Protein AF-A0A821YC71-F1 (afdb_monomer_lite)

Structure (mmCIF, N/CA/C/O backbone):
data_AF-A0A821YC71-F1
#
_entry.id   AF-A0A821YC71-F1
#
loop_
_atom_site.group_PDB
_atom_site.id
_atom_site.type_symbol
_atom_site.label_atom_id
_atom_site.label_alt_id
_atom_site.label_comp_id
_atom_site.label_asym_id
_atom_site.label_entity_id
_atom_site.label_seq_id
_atom_site.pdbx_PDB_ins_code
_atom_site.Cartn_x
_atom_site.Cartn_y
_atom_site.Cartn_z
_atom_site.occupancy
_atom_site.B_iso_or_equiv
_atom_site.auth_seq_id
_atom_site.auth_comp_id
_atom_site.auth_asym_id
_atom_site.auth_atom_id
_atom_site.pdbx_PDB_model_num
ATOM 1 N N . GLN A 1 1 ? -3.189 2.441 5.861 1.00 91.25 1 GLN A N 1
ATOM 2 C CA . GLN A 1 1 ? -1.782 2.246 6.299 1.00 91.25 1 GLN A CA 1
ATOM 3 C C . GLN A 1 1 ? -1.135 1.164 5.434 1.00 91.25 1 GLN A C 1
ATOM 5 O O . GLN A 1 1 ? -1.884 0.396 4.840 1.00 91.25 1 GLN A O 1
ATOM 10 N N . THR A 1 2 ? 0.200 1.074 5.348 1.00 90.56 2 THR A N 1
ATOM 11 C CA . THR A 1 2 ? 0.881 -0.072 4.705 1.00 90.56 2 THR A CA 1
ATOM 12 C C . THR A 1 2 ? 2.008 -0.628 5.571 1.00 90.56 2 THR A C 1
ATOM 14 O O . THR A 1 2 ? 2.709 0.125 6.247 1.00 90.56 2 THR A O 1
ATOM 17 N N . TRP A 1 3 ? 2.156 -1.948 5.558 1.00 89.94 3 TRP A N 1
ATOM 18 C CA . TRP A 1 3 ? 3.149 -2.701 6.315 1.00 89.94 3 TRP A CA 1
ATOM 19 C C . TRP A 1 3 ? 3.635 -3.882 5.488 1.00 89.94 3 TRP A C 1
ATOM 21 O O . TRP A 1 3 ? 2.950 -4.332 4.582 1.00 89.94 3 TRP A O 1
ATOM 31 N N . LYS A 1 4 ? 4.788 -4.452 5.844 1.00 86.62 4 LYS A N 1
ATOM 32 C CA . LYS A 1 4 ? 5.323 -5.615 5.125 1.00 86.62 4 LYS A CA 1
ATOM 33 C C . LYS A 1 4 ? 4.329 -6.786 5.070 1.00 86.62 4 LYS A C 1
ATOM 35 O O . LYS A 1 4 ? 4.202 -7.452 4.052 1.00 86.62 4 LYS A O 1
ATOM 40 N N . ASN A 1 5 ? 3.623 -7.043 6.169 1.00 87.88 5 ASN A N 1
ATOM 41 C CA . ASN A 1 5 ? 2.591 -8.072 6.281 1.00 87.88 5 ASN A CA 1
ATOM 42 C C . ASN A 1 5 ? 1.537 -7.657 7.325 1.00 87.88 5 ASN A C 1
ATOM 44 O O . ASN A 1 5 ? 1.657 -6.603 7.950 1.00 87.88 5 ASN A O 1
ATOM 48 N N . LYS A 1 6 ? 0.505 -8.488 7.523 1.00 88.31 6 LYS A N 1
ATOM 49 C CA . LYS A 1 6 ? -0.555 -8.235 8.517 1.00 88.31 6 LYS A CA 1
ATOM 50 C C . LYS A 1 6 ? -0.110 -8.496 9.968 1.00 88.31 6 LYS A C 1
ATOM 52 O O . LYS A 1 6 ? -0.843 -8.166 10.896 1.00 88.31 6 LYS A O 1
ATOM 57 N N . THR A 1 7 ? 1.068 -9.081 10.188 1.00 89.56 7 THR A N 1
ATOM 58 C CA . THR A 1 7 ? 1.571 -9.428 11.524 1.00 89.56 7 THR A CA 1
ATOM 59 C C . THR A 1 7 ? 2.323 -8.246 12.124 1.00 89.56 7 THR A C 1
ATOM 61 O O . THR A 1 7 ? 3.543 -8.116 12.009 1.00 89.56 7 THR A O 1
ATOM 64 N N . LEU A 1 8 ? 1.575 -7.369 12.784 1.00 87.12 8 LEU A N 1
ATOM 65 C CA . LEU A 1 8 ? 2.115 -6.187 13.446 1.00 87.12 8 LEU A CA 1
ATOM 66 C C . LEU A 1 8 ? 2.750 -6.537 14.798 1.00 87.12 8 LEU A C 1
ATOM 68 O O . LEU A 1 8 ? 2.249 -7.375 15.548 1.00 87.12 8 LEU A O 1
ATOM 72 N N . ARG A 1 9 ? 3.833 -5.841 15.163 1.00 90.00 9 ARG A N 1
ATOM 73 C CA . ARG A 1 9 ? 4.336 -5.857 16.547 1.00 90.00 9 ARG A CA 1
ATOM 74 C C . ARG A 1 9 ? 3.318 -5.170 17.456 1.00 90.00 9 ARG A C 1
ATOM 76 O O . ARG A 1 9 ? 2.645 -4.240 17.022 1.00 90.00 9 ARG A O 1
ATOM 83 N N . GLN A 1 10 ? 3.280 -5.538 18.737 1.00 90.31 10 GLN A N 1
ATOM 84 C CA . GLN A 1 10 ? 2.296 -5.026 19.705 1.00 90.31 10 GLN A CA 1
ATOM 85 C C . GLN A 1 10 ? 2.124 -3.496 19.668 1.00 90.31 10 GLN A C 1
ATOM 87 O O . GLN A 1 10 ? 1.004 -2.996 19.623 1.00 90.31 10 GLN A O 1
ATOM 92 N N . ARG A 1 11 ? 3.230 -2.742 19.611 1.00 89.75 11 ARG A N 1
ATOM 93 C CA . ARG A 1 11 ? 3.187 -1.273 19.530 1.00 89.75 11 ARG A CA 1
ATOM 94 C C . ARG A 1 11 ? 2.554 -0.758 18.230 1.00 89.75 11 ARG A C 1
ATOM 96 O O . ARG A 1 11 ? 1.788 0.193 18.268 1.00 89.75 11 ARG A O 1
ATOM 103 N N . GLN A 1 12 ? 2.850 -1.396 17.098 1.00 88.81 12 GLN A N 1
ATOM 104 C CA . GLN A 1 12 ? 2.297 -1.035 15.786 1.00 88.81 12 GLN A CA 1
ATOM 105 C C . GLN A 1 12 ? 0.802 -1.362 15.713 1.00 88.81 12 GLN A C 1
ATOM 107 O O . GLN A 1 12 ? 0.021 -0.562 15.207 1.00 88.81 12 GLN A O 1
ATOM 112 N N . ALA A 1 13 ? 0.408 -2.509 16.276 1.00 90.12 13 ALA A N 1
ATOM 113 C CA . ALA A 1 13 ? -0.990 -2.898 16.401 1.00 90.12 13 ALA A CA 1
ATOM 114 C C . ALA A 1 13 ? -1.774 -1.891 17.253 1.00 90.12 13 ALA A C 1
ATOM 116 O O . ALA A 1 13 ? -2.846 -1.460 16.845 1.00 90.12 13 ALA A O 1
ATOM 117 N N . SER A 1 14 ? -1.211 -1.449 18.384 1.00 91.25 14 SER A N 1
ATOM 118 C CA . SER A 1 14 ? -1.828 -0.421 19.230 1.00 91.25 14 SER A CA 1
ATOM 119 C C . SER A 1 14 ? -2.078 0.884 18.471 1.00 91.25 14 SER A C 1
ATOM 121 O O . SER A 1 14 ? -3.164 1.439 18.583 1.00 91.25 14 SER A O 1
ATOM 123 N N . TRP A 1 15 ? -1.125 1.356 17.665 1.00 90.44 15 TRP A N 1
ATOM 124 C CA . TRP A 1 15 ? -1.322 2.567 16.860 1.00 90.44 15 TRP A CA 1
ATOM 125 C C . TRP A 1 15 ? -2.373 2.377 15.768 1.00 90.44 15 TRP A C 1
ATOM 127 O O . TRP A 1 15 ? -3.283 3.191 15.632 1.00 90.44 15 TRP A O 1
ATOM 137 N N . SER A 1 16 ? -2.321 1.252 15.055 1.00 90.94 16 SER A N 1
ATOM 138 C CA . SER A 1 16 ? -3.322 0.912 14.037 1.00 90.94 16 SER A CA 1
ATOM 139 C C . SER A 1 16 ? -4.736 0.862 14.631 1.00 90.94 16 SER A C 1
ATOM 141 O O . SER A 1 16 ? -5.684 1.365 14.027 1.00 90.94 16 SER A O 1
ATOM 143 N N . GLN A 1 17 ? -4.870 0.325 15.849 1.00 91.56 17 GLN A N 1
ATOM 144 C CA . GLN A 1 17 ? -6.143 0.252 16.558 1.00 91.56 17 GLN A CA 1
ATOM 145 C C . GLN A 1 17 ? -6.679 1.639 16.929 1.00 91.56 17 GLN A C 1
ATOM 147 O O . GLN A 1 17 ? -7.863 1.889 16.732 1.00 91.56 17 GLN A O 1
ATOM 152 N N . THR A 1 18 ? -5.822 2.577 17.357 1.00 93.25 18 THR A N 1
ATOM 153 C CA . THR A 1 18 ? -6.282 3.939 17.699 1.00 93.25 18 THR A CA 1
ATOM 154 C C . THR A 1 18 ? -6.971 4.651 16.534 1.00 93.25 18 THR A C 1
ATOM 156 O O . THR A 1 18 ? -7.932 5.383 16.754 1.00 93.25 18 THR A O 1
ATOM 159 N N . TRP A 1 19 ? -6.547 4.393 15.293 1.00 91.94 19 TRP A N 1
ATOM 160 C CA . TRP A 1 19 ? -7.225 4.922 14.107 1.00 91.94 19 TRP A CA 1
ATOM 161 C C . TRP A 1 19 ? -8.599 4.292 13.895 1.00 91.94 19 TRP A C 1
ATOM 163 O O . TRP A 1 19 ? -9.555 5.001 13.590 1.00 91.94 19 TRP A O 1
ATOM 173 N N . CYS A 1 20 ? -8.710 2.975 14.072 1.00 90.75 20 CYS A N 1
ATOM 174 C CA . CYS A 1 20 ? -9.987 2.275 13.946 1.00 90.75 20 CYS A CA 1
ATOM 175 C C . CYS A 1 20 ? -10.992 2.757 15.003 1.00 90.75 20 CYS A C 1
ATOM 177 O O . CYS A 1 20 ? -12.160 2.970 14.689 1.00 90.75 20 CYS A O 1
ATOM 179 N N . ASP A 1 21 ? -10.519 2.988 16.230 1.00 93.81 21 ASP A N 1
ATOM 180 C CA . ASP A 1 21 ? -11.350 3.427 17.352 1.00 93.81 21 ASP A CA 1
ATOM 181 C C . ASP A 1 21 ? -11.817 4.884 17.200 1.00 93.81 21 ASP A C 1
ATOM 183 O O . ASP A 1 21 ? -12.937 5.221 17.579 1.00 93.81 21 ASP A O 1
ATOM 187 N N . GLN A 1 22 ? -10.976 5.763 16.644 1.00 94.00 22 GLN A N 1
ATOM 188 C CA . GLN A 1 22 ? -11.308 7.182 16.457 1.00 94.00 22 GLN A CA 1
ATOM 189 C C . GLN A 1 22 ? -12.190 7.439 15.230 1.00 94.00 22 GLN A C 1
ATOM 191 O O . GLN A 1 22 ? -13.021 8.346 15.246 1.00 94.00 22 GLN A O 1
ATOM 196 N N . TYR A 1 23 ? -12.018 6.655 14.166 1.00 91.88 23 TYR A N 1
ATOM 197 C CA . TYR A 1 23 ? -12.679 6.868 12.879 1.00 91.88 23 TYR A CA 1
ATOM 198 C C . TYR A 1 23 ? -13.634 5.715 12.558 1.00 91.88 23 TYR A C 1
ATOM 200 O O . TYR A 1 23 ? -13.552 5.094 11.502 1.00 91.88 23 TYR A O 1
ATOM 208 N N . THR A 1 24 ? -14.582 5.447 13.458 1.00 92.00 24 THR A N 1
ATOM 209 C CA . THR A 1 24 ? -15.494 4.287 13.384 1.00 92.00 24 THR A CA 1
ATOM 210 C C . THR A 1 24 ? -16.379 4.244 12.135 1.00 92.00 24 THR A C 1
ATOM 212 O O . THR A 1 24 ? -16.790 3.169 11.710 1.00 92.00 24 THR A O 1
ATOM 215 N N . ASN A 1 25 ? -16.647 5.397 11.51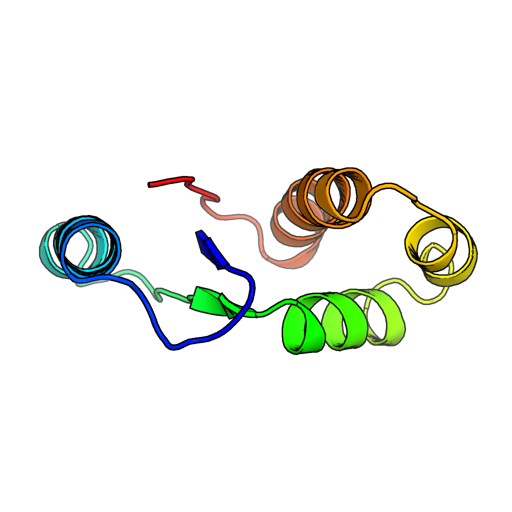6 1.00 94.62 25 ASN A N 1
ATOM 216 C CA . ASN A 1 25 ? -17.422 5.498 10.273 1.00 94.62 25 ASN A CA 1
ATOM 217 C C . ASN A 1 25 ? -16.560 5.418 9.000 1.00 94.62 25 ASN A C 1
ATOM 219 O O . ASN A 1 25 ? -17.071 5.623 7.899 1.00 94.62 25 ASN A O 1
ATOM 223 N N . TRP A 1 26 ? -15.254 5.173 9.127 1.00 93.25 26 TRP A N 1
ATOM 224 C CA . TRP A 1 26 ? -14.333 5.072 8.000 1.00 93.25 26 TRP A CA 1
ATOM 225 C C . TRP A 1 26 ? -14.007 3.615 7.691 1.00 93.25 26 TRP A C 1
ATOM 227 O O . TRP A 1 26 ? -13.865 2.778 8.579 1.00 93.25 26 TRP A O 1
ATOM 237 N N . TYR A 1 27 ? -13.812 3.320 6.408 1.00 93.19 27 TYR A N 1
ATOM 238 C CA . TYR A 1 27 ? -13.233 2.047 6.005 1.00 93.19 27 TYR A CA 1
ATOM 239 C C . TYR A 1 27 ? -11.716 2.084 6.203 1.00 93.19 27 TYR A C 1
ATOM 241 O O . TYR A 1 27 ? -10.997 2.808 5.510 1.00 93.19 27 TYR A O 1
ATOM 249 N N . TYR A 1 28 ? -11.229 1.288 7.151 1.00 94.00 28 TYR A N 1
ATOM 250 C CA . TYR A 1 28 ? -9.805 1.135 7.416 1.00 94.00 28 TYR A CA 1
ATOM 251 C C . TYR A 1 28 ? -9.213 -0.034 6.617 1.00 94.00 28 TYR A C 1
ATOM 253 O O . TYR A 1 28 ? -9.761 -1.135 6.596 1.00 94.00 28 TYR A O 1
ATOM 261 N N . HIS A 1 29 ? -8.051 0.193 5.995 1.00 94.31 29 HIS A N 1
ATOM 262 C CA . HIS A 1 29 ? -7.304 -0.850 5.293 1.00 94.31 29 HIS A CA 1
ATOM 263 C C . HIS A 1 29 ? -5.806 -0.829 5.641 1.00 94.31 29 HIS A C 1
ATOM 265 O O . HIS A 1 29 ? -5.125 0.206 5.555 1.00 94.31 29 HIS A O 1
ATOM 271 N N . LEU A 1 30 ? -5.296 -2.009 6.002 1.00 94.62 30 LEU A N 1
ATOM 272 C CA . LEU A 1 30 ? -3.895 -2.286 6.321 1.00 94.62 30 LEU A CA 1
ATOM 273 C C . LEU A 1 30 ? -3.225 -3.001 5.139 1.00 94.62 30 LEU A C 1
ATOM 275 O O . LEU A 1 30 ? -3.218 -4.224 5.101 1.00 94.62 30 LEU A O 1
ATOM 279 N N . TRP A 1 31 ? -2.677 -2.264 4.178 1.00 95.38 31 TRP A N 1
ATOM 280 C CA . TRP A 1 31 ? -2.091 -2.828 2.955 1.00 95.38 31 TRP A CA 1
ATOM 281 C C . TRP A 1 31 ? -0.786 -3.591 3.226 1.00 95.38 31 TRP A C 1
ATOM 283 O O . TRP A 1 31 ? 0.090 -3.059 3.910 1.00 95.38 31 TRP A O 1
ATOM 293 N N . THR A 1 32 ? -0.619 -4.789 2.665 1.00 95.12 32 THR A N 1
ATOM 294 C CA . THR A 1 32 ? 0.650 -5.540 2.666 1.00 95.12 32 THR A CA 1
ATOM 295 C C . THR A 1 32 ? 1.509 -5.244 1.438 1.00 95.12 32 THR A C 1
ATOM 297 O O . THR A 1 32 ? 1.012 -4.704 0.454 1.00 95.12 32 THR A O 1
ATOM 300 N N . ASP A 1 33 ? 2.785 -5.646 1.452 1.00 94.69 33 ASP A N 1
ATOM 301 C CA . ASP A 1 33 ? 3.651 -5.552 0.266 1.00 94.69 33 ASP A CA 1
ATOM 302 C C . ASP A 1 33 ? 3.072 -6.310 -0.944 1.00 94.69 33 ASP A C 1
ATOM 304 O O . ASP A 1 33 ? 3.114 -5.800 -2.063 1.00 94.69 33 ASP A O 1
ATOM 308 N N . ASP A 1 34 ? 2.475 -7.483 -0.720 1.00 96.06 34 ASP A N 1
ATOM 309 C CA . ASP A 1 34 ? 1.852 -8.280 -1.786 1.00 96.06 34 ASP A CA 1
ATOM 310 C C . ASP A 1 34 ? 0.568 -7.620 -2.314 1.00 96.06 34 ASP A C 1
ATOM 312 O O . ASP A 1 34 ? 0.314 -7.601 -3.519 1.00 96.06 34 ASP A O 1
ATOM 316 N N . GLU A 1 35 ? -0.239 -7.028 -1.425 1.00 97.56 35 GLU A N 1
ATOM 317 C CA . GLU A 1 35 ? -1.422 -6.260 -1.827 1.00 97.56 35 GLU A CA 1
ATOM 318 C C . GLU A 1 35 ? -1.022 -4.984 -2.585 1.00 97.56 35 GLU A C 1
ATOM 320 O O . GLU A 1 35 ? -1.683 -4.635 -3.565 1.00 97.56 35 GLU A O 1
ATOM 325 N N . ASN A 1 36 ? 0.073 -4.322 -2.185 1.00 97.31 36 ASN A N 1
ATOM 326 C CA . ASN A 1 36 ? 0.643 -3.177 -2.897 1.00 97.31 36 ASN A CA 1
ATOM 327 C C . ASN A 1 36 ? 1.027 -3.581 -4.334 1.00 97.31 36 ASN A C 1
ATOM 329 O O . ASN A 1 36 ? 0.633 -2.906 -5.285 1.00 97.31 36 ASN A O 1
ATOM 333 N N . ASP A 1 37 ? 1.771 -4.682 -4.504 1.00 97.50 37 ASP A N 1
ATOM 334 C CA . ASP A 1 37 ? 2.188 -5.176 -5.824 1.00 97.50 37 ASP A CA 1
ATOM 335 C C . ASP A 1 37 ? 0.980 -5.484 -6.715 1.00 97.50 37 ASP A C 1
ATOM 337 O O . ASP A 1 37 ? 0.874 -4.960 -7.829 1.00 97.50 37 ASP A O 1
ATOM 341 N N . LEU A 1 38 ? 0.016 -6.248 -6.190 1.00 98.25 38 LEU A N 1
ATOM 342 C CA . LEU A 1 38 ? -1.203 -6.593 -6.912 1.00 98.25 38 LEU A CA 1
ATOM 343 C C . LEU A 1 38 ? -2.005 -5.343 -7.296 1.00 98.25 38 LEU A C 1
ATOM 345 O O . LEU A 1 38 ? -2.494 -5.241 -8.426 1.00 98.25 38 LEU A O 1
ATOM 349 N N . PHE A 1 39 ? -2.135 -4.377 -6.388 1.00 98.38 39 PHE A N 1
ATOM 350 C CA . PHE A 1 39 ? -2.833 -3.124 -6.648 1.00 98.38 39 PHE A CA 1
ATOM 351 C C . PHE A 1 39 ? -2.179 -2.343 -7.790 1.00 98.38 39 PHE A C 1
ATOM 353 O O . PHE A 1 39 ? -2.869 -1.973 -8.742 1.00 98.38 39 PHE A O 1
ATOM 360 N N . VAL A 1 40 ? -0.858 -2.141 -7.762 1.00 98.44 40 VAL A N 1
ATOM 361 C CA . VAL A 1 40 ? -0.174 -1.399 -8.833 1.00 98.44 40 VAL A CA 1
ATOM 362 C C . VAL A 1 40 ? -0.234 -2.163 -10.151 1.00 98.44 40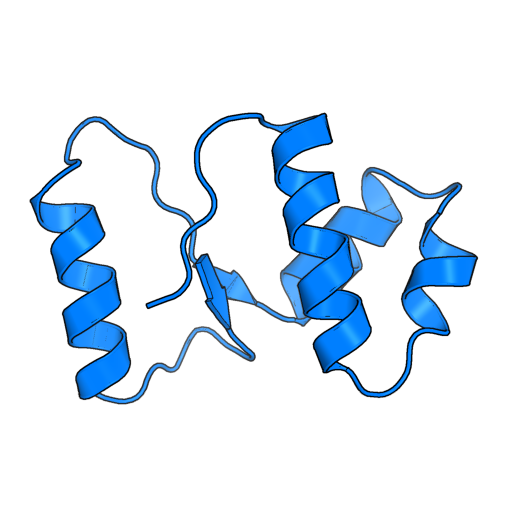 VAL A C 1
ATOM 364 O O . VAL A 1 40 ? -0.557 -1.571 -11.181 1.00 98.44 40 VAL A O 1
ATOM 367 N N . ARG A 1 41 ? -0.010 -3.481 -10.133 1.00 98.25 41 ARG A N 1
ATOM 368 C CA . ARG A 1 41 ? -0.076 -4.326 -11.331 1.00 98.25 41 ARG A CA 1
ATOM 369 C C . ARG A 1 41 ? -1.445 -4.274 -12.007 1.00 98.25 41 ARG A C 1
ATOM 371 O O . ARG A 1 41 ? -1.520 -4.279 -13.233 1.00 98.25 41 ARG A O 1
ATOM 378 N N . THR A 1 42 ? -2.521 -4.235 -11.222 1.00 98.38 42 THR A N 1
ATOM 379 C CA . THR A 1 42 ? -3.899 -4.294 -11.737 1.00 98.38 42 THR A CA 1
ATOM 380 C C . THR A 1 42 ? -4.489 -2.927 -12.063 1.00 98.38 42 THR A C 1
ATOM 382 O O . THR A 1 42 ? -5.213 -2.804 -13.048 1.00 98.38 42 THR A O 1
ATOM 385 N N . LYS A 1 43 ? -4.209 -1.897 -11.258 1.00 98.50 43 LYS A N 1
ATOM 386 C CA . LYS A 1 43 ? -4.820 -0.563 -11.400 1.00 98.50 43 LYS A CA 1
ATOM 387 C C . LYS A 1 43 ? -3.948 0.424 -12.164 1.00 98.50 43 LYS A C 1
ATOM 389 O O . LYS A 1 43 ? -4.475 1.345 -12.780 1.00 98.50 43 LYS A O 1
ATOM 394 N N . PHE A 1 44 ? -2.636 0.204 -12.179 1.00 98.31 44 PHE A N 1
ATOM 395 C CA . PHE A 1 44 ? -1.664 1.061 -12.856 1.00 98.31 44 PHE A CA 1
ATOM 396 C C . PHE A 1 44 ? -0.702 0.242 -13.731 1.00 98.31 44 PHE A C 1
ATOM 398 O O . PHE A 1 44 ? 0.518 0.370 -13.589 1.00 98.31 44 PHE A O 1
ATOM 405 N N . PRO A 1 45 ? -1.209 -0.582 -14.672 1.00 98.31 45 PRO A N 1
ATOM 406 C CA . PRO A 1 45 ? -0.361 -1.446 -15.497 1.00 98.31 45 PRO A CA 1
ATOM 407 C C . PRO A 1 45 ? 0.675 -0.660 -16.316 1.00 98.31 45 PRO A C 1
ATOM 409 O O . PRO A 1 45 ? 1.765 -1.162 -16.570 1.00 98.31 45 PRO A O 1
ATOM 412 N N . TRP A 1 46 ? 0.374 0.593 -16.673 1.00 97.88 46 TRP A N 1
ATOM 413 C CA . TRP A 1 46 ? 1.299 1.496 -17.364 1.00 97.88 46 TRP A CA 1
ATOM 414 C C . TRP A 1 46 ? 2.499 1.917 -16.496 1.00 97.88 46 TRP A C 1
ATOM 416 O O . TRP A 1 46 ? 3.582 2.157 -17.023 1.00 97.88 46 TRP A O 1
ATOM 426 N N . PHE A 1 47 ? 2.327 1.994 -15.173 1.00 98.12 47 PHE A N 1
ATOM 427 C CA . PHE A 1 47 ? 3.376 2.387 -14.228 1.00 98.12 47 PHE A CA 1
ATOM 428 C C . PHE A 1 47 ? 4.100 1.183 -13.620 1.00 98.12 47 PHE A C 1
ATOM 430 O O . PHE A 1 47 ? 5.243 1.303 -13.176 1.00 98.12 47 PHE A O 1
ATOM 437 N N . TYR A 1 48 ? 3.459 0.012 -13.612 1.00 98.50 48 TYR A N 1
ATOM 438 C CA . TYR A 1 48 ? 3.983 -1.194 -12.979 1.00 98.50 48 TYR A CA 1
ATOM 439 C C . TYR A 1 48 ? 5.428 -1.556 -13.383 1.00 98.50 48 TYR A C 1
ATOM 441 O O . TYR A 1 48 ? 6.217 -1.868 -12.489 1.00 98.50 48 TYR A O 1
ATOM 449 N N . PRO A 1 49 ? 5.85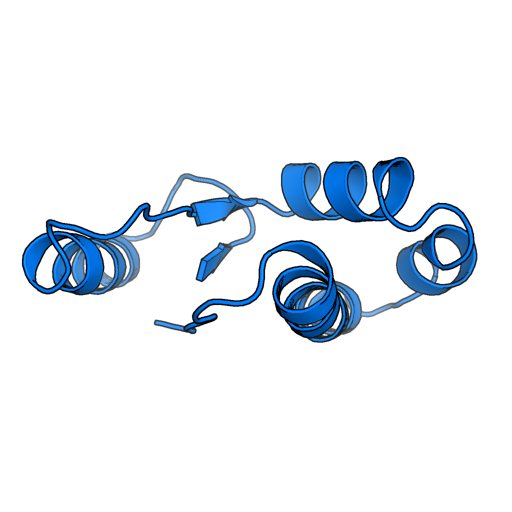6 -1.443 -14.662 1.00 98.31 49 PRO A N 1
ATOM 450 C CA . PRO A 1 49 ? 7.247 -1.707 -15.037 1.00 98.31 49 PRO A CA 1
ATOM 451 C C . PRO A 1 49 ? 8.263 -0.789 -14.344 1.00 98.31 49 PRO A C 1
ATOM 453 O O . PRO A 1 49 ? 9.380 -1.222 -14.063 1.00 98.31 49 PRO A O 1
ATOM 456 N N . THR A 1 50 ? 7.893 0.465 -14.072 1.00 98.19 50 THR A N 1
ATOM 457 C CA . THR A 1 50 ? 8.718 1.416 -13.313 1.00 98.19 50 THR A CA 1
ATOM 458 C C . THR A 1 50 ? 8.683 1.070 -11.832 1.00 98.19 50 THR A C 1
ATOM 460 O O . THR A 1 50 ? 9.734 0.928 -11.213 1.00 98.19 50 THR A O 1
ATOM 463 N N . TYR A 1 51 ? 7.485 0.862 -11.285 1.00 97.94 51 TYR A N 1
ATOM 464 C CA . TYR A 1 51 ? 7.275 0.500 -9.885 1.00 97.94 51 TYR A CA 1
ATOM 465 C C . TYR A 1 51 ? 8.076 -0.740 -9.465 1.00 97.94 51 TYR A C 1
ATOM 467 O O . TYR A 1 51 ? 8.779 -0.711 -8.458 1.00 97.94 51 TYR A O 1
ATOM 475 N N . ASN A 1 52 ? 8.031 -1.810 -10.264 1.00 97.38 52 ASN A N 1
ATOM 476 C CA . ASN A 1 52 ? 8.707 -3.072 -9.959 1.00 97.38 52 ASN A CA 1
ATOM 477 C C . ASN A 1 52 ? 10.246 -2.947 -9.966 1.00 97.38 52 ASN A C 1
ATOM 479 O O . ASN A 1 52 ? 10.945 -3.736 -9.337 1.00 97.38 52 ASN A O 1
ATOM 483 N N . LYS A 1 53 ? 10.794 -1.928 -10.639 1.00 97.88 53 LYS A N 1
ATOM 484 C CA . LYS A 1 53 ? 12.240 -1.650 -10.660 1.00 97.88 53 LYS A CA 1
ATOM 485 C C . LYS A 1 53 ? 12.712 -0.799 -9.481 1.00 97.88 53 LYS A C 1
ATOM 487 O O . LYS A 1 53 ? 13.917 -0.646 -9.297 1.00 97.88 53 LYS A O 1
ATOM 492 N N . LEU A 1 54 ? 11.799 -0.238 -8.685 1.00 97.31 54 LEU A N 1
ATOM 493 C CA . LEU A 1 54 ? 12.167 0.597 -7.547 1.00 97.31 54 LEU A CA 1
ATOM 494 C C . LEU A 1 54 ? 12.841 -0.250 -6.461 1.00 97.31 54 LEU A C 1
ATOM 496 O O . LEU A 1 54 ? 12.252 -1.187 -5.916 1.00 97.31 54 LEU A O 1
ATOM 500 N N . SER A 1 55 ? 14.078 0.120 -6.141 1.00 95.12 55 SER A N 1
ATOM 501 C CA . SER A 1 55 ? 14.901 -0.465 -5.087 1.00 95.12 55 SER A CA 1
ATOM 502 C C . SER A 1 55 ? 15.668 0.659 -4.379 1.00 95.12 55 SER A C 1
ATOM 504 O O . SER A 1 55 ? 16.211 1.520 -5.073 1.00 95.12 55 SER A O 1
ATOM 506 N N . PRO A 1 56 ? 15.735 0.688 -3.034 1.00 94.75 56 PRO A N 1
ATOM 507 C CA . PRO A 1 56 ? 15.217 -0.313 -2.094 1.00 94.75 56 PRO A CA 1
ATOM 508 C C . PRO A 1 56 ? 13.681 -0.324 -1.979 1.00 94.75 56 PRO A C 1
ATOM 510 O O . PRO A 1 56 ? 13.006 0.595 -2.435 1.00 94.75 56 PRO A O 1
ATOM 513 N N . ALA A 1 57 ? 13.117 -1.367 -1.351 1.00 91.31 57 ALA A N 1
ATOM 514 C CA . ALA A 1 57 ? 11.665 -1.602 -1.264 1.00 91.31 57 ALA A CA 1
ATOM 515 C C . ALA A 1 57 ? 10.857 -0.419 -0.692 1.00 91.31 57 ALA A C 1
ATOM 517 O O . ALA A 1 57 ? 9.699 -0.234 -1.061 1.00 91.31 57 ALA A O 1
ATOM 518 N N . ILE A 1 58 ? 11.471 0.422 0.147 1.00 92.50 58 ILE A N 1
ATOM 519 C CA . ILE A 1 58 ? 10.836 1.638 0.671 1.00 92.50 58 ILE A CA 1
ATOM 520 C C . ILE A 1 58 ? 10.389 2.594 -0.445 1.00 92.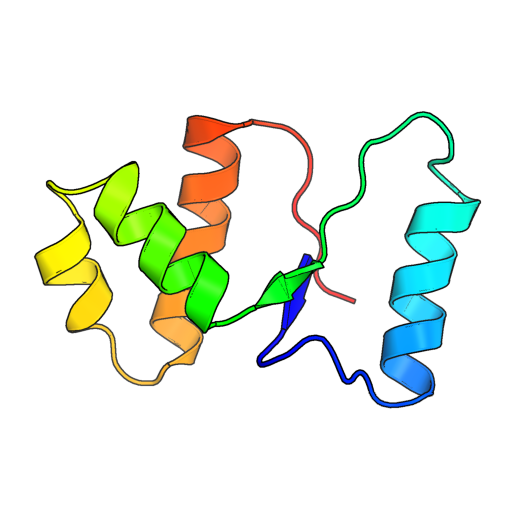50 58 ILE A C 1
ATOM 522 O O . ILE A 1 58 ? 9.339 3.204 -0.323 1.00 92.50 58 ILE A O 1
ATOM 526 N N . LEU A 1 59 ? 11.081 2.647 -1.588 1.00 96.19 59 LEU A N 1
ATOM 527 C CA . LEU A 1 59 ? 10.669 3.490 -2.716 1.00 96.19 59 LEU A CA 1
ATOM 528 C C . LEU A 1 59 ? 9.342 3.028 -3.343 1.00 96.19 59 LEU A C 1
ATOM 530 O O . LEU A 1 59 ? 8.562 3.849 -3.831 1.00 96.19 59 LEU A O 1
ATOM 534 N N . ARG A 1 60 ? 9.054 1.719 -3.303 1.00 96.25 60 ARG A N 1
ATOM 535 C CA . ARG A 1 60 ? 7.754 1.171 -3.720 1.00 96.25 60 ARG A CA 1
ATOM 536 C C . ARG A 1 60 ? 6.653 1.568 -2.744 1.00 96.25 60 ARG A C 1
ATOM 538 O O . ARG A 1 60 ? 5.597 2.023 -3.174 1.00 96.25 60 ARG A O 1
ATOM 545 N N . VAL A 1 61 ? 6.916 1.458 -1.444 1.00 93.94 61 VAL A N 1
ATOM 546 C CA . VAL A 1 61 ? 6.001 1.919 -0.386 1.00 93.94 61 VAL A CA 1
ATOM 547 C C . VAL A 1 61 ? 5.726 3.423 -0.516 1.00 93.94 61 VAL A C 1
ATOM 549 O O . VAL A 1 61 ? 4.586 3.880 -0.421 1.00 93.94 61 VAL A O 1
ATOM 552 N N . ASP A 1 62 ? 6.762 4.199 -0.813 1.00 94.88 62 ASP A N 1
ATOM 553 C CA . ASP A 1 62 ? 6.656 5.641 -0.976 1.00 94.88 62 ASP A CA 1
ATOM 554 C C . ASP A 1 62 ? 5.844 6.015 -2.208 1.00 94.88 62 ASP A C 1
ATOM 556 O O . ASP A 1 62 ? 5.036 6.933 -2.144 1.00 94.88 62 ASP A O 1
ATOM 560 N N . SER A 1 63 ? 5.991 5.274 -3.302 1.00 96.25 63 SER A N 1
ATOM 561 C CA . SER A 1 63 ? 5.233 5.518 -4.529 1.00 96.25 63 SER A CA 1
ATOM 562 C C . SER A 1 63 ? 3.767 5.099 -4.396 1.00 96.25 63 SER A C 1
ATOM 564 O O . SER A 1 63 ? 2.874 5.841 -4.807 1.00 96.25 63 SER A O 1
ATOM 566 N N . VAL A 1 64 ? 3.489 3.934 -3.794 1.00 96.88 64 VAL A N 1
ATOM 567 C CA . VAL A 1 64 ? 2.122 3.384 -3.742 1.00 96.88 64 VAL A CA 1
ATOM 568 C C . VAL A 1 64 ? 1.169 4.267 -2.933 1.00 96.88 64 VAL A C 1
ATOM 570 O O . VAL A 1 64 ? -0.010 4.346 -3.271 1.00 96.88 64 VAL A O 1
ATOM 573 N N . ARG A 1 65 ? 1.669 5.024 -1.942 1.00 95.56 65 ARG A N 1
ATOM 574 C CA . ARG A 1 65 ? 0.836 5.954 -1.160 1.00 95.56 65 ARG A CA 1
ATOM 575 C C . ARG A 1 65 ? 0.134 6.991 -2.045 1.00 95.56 65 ARG A C 1
ATOM 577 O O . ARG A 1 65 ? -1.033 7.297 -1.824 1.00 95.56 65 ARG A O 1
ATOM 584 N N . TYR A 1 66 ? 0.821 7.494 -3.071 1.00 96.50 66 TYR A N 1
ATOM 585 C CA . TYR A 1 66 ? 0.250 8.459 -4.010 1.00 96.50 66 TYR A CA 1
ATOM 586 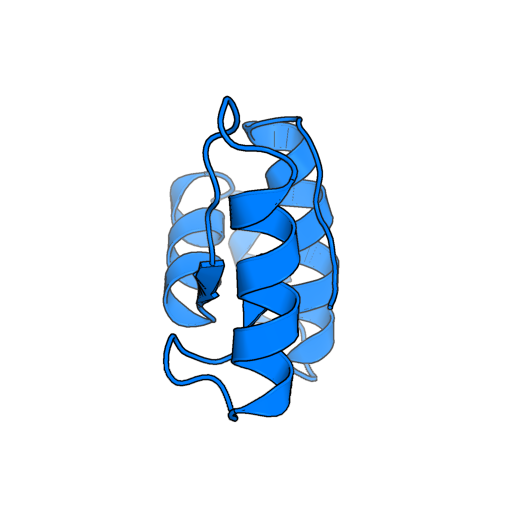C C . TYR A 1 66 ? -0.747 7.789 -4.953 1.00 96.50 66 TYR A C 1
ATOM 588 O O . TYR A 1 66 ? -1.771 8.377 -5.287 1.00 96.50 66 TYR A O 1
ATOM 596 N N . LEU A 1 67 ? -0.488 6.535 -5.324 1.00 97.75 67 LEU A N 1
ATOM 597 C CA . LEU A 1 67 ? -1.392 5.743 -6.155 1.00 97.75 67 LEU A CA 1
ATOM 598 C C . LEU A 1 67 ? -2.703 5.421 -5.424 1.00 97.75 67 LEU A C 1
ATOM 600 O O . LEU A 1 67 ? -3.761 5.435 -6.050 1.00 97.75 67 LEU A O 1
ATOM 604 N N . TYR A 1 68 ? -2.665 5.215 -4.102 1.00 97.38 68 TYR A N 1
ATOM 605 C CA . TYR A 1 68 ? -3.882 5.123 -3.290 1.00 97.38 68 TYR A CA 1
ATOM 606 C C . TYR A 1 68 ? -4.713 6.391 -3.363 1.00 97.38 68 TYR A C 1
ATOM 608 O O . TYR A 1 68 ? -5.909 6.308 -3.626 1.00 97.38 68 TYR A O 1
ATOM 616 N N . MET A 1 69 ? -4.085 7.553 -3.178 1.00 96.56 69 MET A N 1
ATOM 617 C CA . MET A 1 69 ? -4.799 8.829 -3.220 1.00 96.56 69 MET A CA 1
ATOM 618 C C . MET A 1 69 ? -5.356 9.115 -4.615 1.00 96.56 69 MET A C 1
ATOM 620 O O . MET A 1 69 ? -6.470 9.611 -4.734 1.00 96.56 69 MET A O 1
ATOM 624 N N . LEU A 1 70 ? -4.623 8.747 -5.666 1.00 97.62 70 LEU A N 1
ATOM 625 C CA . LEU A 1 70 ? -5.081 8.910 -7.042 1.00 97.62 70 LEU A CA 1
ATOM 626 C C . LEU A 1 70 ? -6.282 8.008 -7.379 1.00 97.62 70 LEU A C 1
ATOM 628 O O . LEU A 1 70 ? -7.161 8.437 -8.117 1.00 97.62 70 LEU A O 1
ATOM 632 N N . TYR A 1 71 ? -6.324 6.772 -6.866 1.00 97.44 71 TYR A N 1
ATOM 633 C CA . TYR A 1 71 ? -7.388 5.812 -7.193 1.00 97.44 71 TYR A CA 1
ATOM 634 C C . TYR A 1 71 ? -8.603 5.892 -6.255 1.00 97.44 71 TYR A C 1
ATOM 636 O O . TYR A 1 71 ? -9.739 5.862 -6.718 1.00 97.44 71 TYR A O 1
ATOM 644 N N . TYR A 1 72 ? -8.373 5.949 -4.940 1.00 96.19 72 TYR A N 1
ATOM 645 C CA . TYR A 1 72 ? -9.423 5.900 -3.914 1.00 96.19 72 TYR A CA 1
ATOM 646 C C . TYR A 1 72 ? -9.702 7.260 -3.262 1.00 96.19 72 TYR A C 1
ATOM 648 O O . TYR A 1 72 ? -10.757 7.433 -2.654 1.00 96.19 72 TYR A O 1
ATOM 656 N N . GLY A 1 73 ? -8.766 8.211 -3.337 1.00 95.50 73 GLY A N 1
ATOM 657 C CA . GLY A 1 73 ? -8.773 9.385 -2.466 1.00 95.50 73 GLY A CA 1
ATOM 658 C C . GLY A 1 73 ? -8.567 9.009 -0.994 1.00 95.50 73 GLY A C 1
ATOM 659 O O . GLY A 1 73 ? -7.923 8.009 -0.670 1.00 95.50 73 GLY A O 1
ATOM 660 N N . GLY A 1 74 ? -9.134 9.812 -0.092 1.00 94.12 74 GLY A N 1
ATOM 661 C CA . GLY A 1 74 ? -9.132 9.540 1.345 1.00 94.12 74 GLY A CA 1
ATOM 662 C C . GLY A 1 74 ? -7.843 9.959 2.050 1.00 94.12 74 GLY A C 1
ATOM 663 O O . GLY A 1 74 ? -7.250 10.987 1.727 1.00 94.12 74 GLY A O 1
ATOM 664 N N . LEU A 1 75 ? -7.447 9.179 3.059 1.00 93.88 75 LEU A N 1
ATOM 665 C CA . LEU A 1 75 ? -6.310 9.481 3.922 1.00 93.88 75 LEU A CA 1
ATOM 666 C C . LEU A 1 75 ? -5.348 8.296 3.986 1.00 93.88 75 LEU A C 1
ATOM 668 O O . LEU A 1 75 ? -5.719 7.179 4.352 1.00 93.88 75 LEU A O 1
ATOM 672 N N . TYR A 1 76 ? -4.082 8.565 3.683 1.00 93.06 76 TYR A N 1
ATOM 673 C CA . TYR A 1 76 ? -2.991 7.652 3.977 1.00 93.06 76 TYR A CA 1
ATOM 674 C C . TYR A 1 76 ? -2.239 8.132 5.215 1.00 93.06 76 TYR A C 1
ATOM 676 O O . TYR A 1 76 ? -1.710 9.241 5.237 1.00 93.06 76 TYR A O 1
ATOM 684 N N . VAL A 1 77 ? -2.150 7.267 6.222 1.00 90.38 77 VAL A N 1
ATOM 685 C CA . VAL A 1 77 ? -1.365 7.512 7.433 1.00 90.38 77 VAL A CA 1
ATOM 686 C C . VAL A 1 77 ? -0.277 6.465 7.600 1.00 90.38 77 VAL A C 1
ATOM 688 O O . VAL A 1 77 ? -0.381 5.331 7.120 1.00 90.38 77 VAL A O 1
ATOM 691 N N . ILE A 1 78 ? 0.775 6.887 8.283 1.00 75.38 78 ILE A N 1
ATOM 692 C CA . ILE A 1 78 ? 1.897 6.080 8.745 1.00 75.38 78 ILE A CA 1
ATOM 693 C C . ILE A 1 78 ? 1.874 6.239 10.266 1.00 75.38 78 ILE A C 1
ATOM 695 O O . ILE A 1 78 ? 1.732 7.374 10.715 1.00 75.38 78 ILE A O 1
ATOM 699 N N . TYR A 1 79 ? 1.992 5.122 10.996 1.00 64.38 79 TYR A N 1
ATOM 700 C CA . TYR A 1 79 ? 1.762 4.943 12.447 1.00 64.38 79 TYR A CA 1
ATOM 701 C C . TYR A 1 79 ? 0.304 4.669 12.828 1.00 64.38 79 TYR A C 1
ATOM 703 O O . TYR A 1 79 ? -0.556 5.564 12.688 1.00 64.38 79 TYR A O 1
#

pLDDT: mean 93.77, std 5.1, range [64.38, 98.5]

Foldseek 3Di:
DEDQDPDDDPVQVVVLVVCCVVCVVDDDDYHHPVNLLVCCVPVPVVCNVVLVPDPPPVVNVVVSLVVCCVPPNDDDDDD

Organism: NCBI:txid392032

Secondary structure (DSSP, 8-state):
-B-SSS---HHHHHHHHHHHHH-TTS----B-HHHHHHHHHHH-TTTHHHHTT--STHHHHHHHHHHHHHHH-S-----

Radius of gyration: 13.21 Å; chains: 1; bounding box: 33×19×37 Å

InterPro domains:
  IPR007577 Glycosylt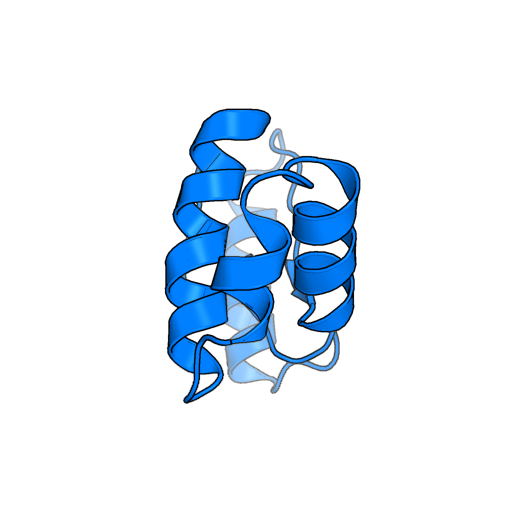ransferase, DXD sugar-binding motif [PF04488] (13-77)
  IPR051706 Glycosyltransferase domain-containing protein [PTHR32385] (1-77)

Sequence (79 aa):
QTWKNKTLRQRQASWSQTWCDQYTNWYYHLWTDDENDLFVRTKFPWFYPTYNKLSPAILRVDSVRYLYMLYYGGLYVIY